Protein AF-A0A382TYA1-F1 (afdb_monomer_lite)

InterPro domains:
  IPR002474 Carbamoyl-phosphate synthase small subunit, N-terminal domain [PF00988] (1-53)
  IPR002474 Carbamoyl-phosphate synthase small subunit, N-terminal domain [SM01097] (1-54)
  IPR036480 Carbamoyl-phosphate synthase small subunit, N-terminal domain superfamily [G3DSA:3.50.30.20] (1-73)
  IPR036480 Carbamoyl-phosphate synthase small subunit, N-terminal domain superfamily [SSF52021] (1-71)

Secondary structure (DSSP, 8-state):
-B-SS--PPP--TT--S-HHHHHHHTT---B-S--HHHHHHHHHHH-S--------TT----HHHHHHHHHH---STT----

Radius of gyration: 16.15 Å; chains: 1; bounding box: 40×27×39 Å

Foldseek 3Di:
DEEEADQDDDDDPPDPDGPVVVCVVVVHDYDYNDDVVVVVVCCVVVPDAQDDDDDDPVPDDDVVVVVVVSVPPPPPVPDDPD

Organism: NCBI:txid408172

pLDDT: mean 87.52, std 8.39, range [46.94, 96.31]

Structure (mmCIF, N/CA/C/O backbone):
data_AF-A0A382TYA1-F1
#
_entry.id   AF-A0A382TYA1-F1
#
loop_
_atom_site.group_PDB
_atom_site.id
_atom_site.type_symbol
_atom_site.label_atom_id
_atom_site.label_alt_id
_atom_site.label_comp_id
_atom_site.label_asym_id
_atom_site.label_entity_id
_atom_site.label_seq_id
_atom_site.pdbx_PDB_ins_code
_atom_site.Cartn_x
_atom_site.Cartn_y
_atom_site.Cartn_z
_atom_site.occupancy
_atom_site.B_iso_or_equiv
_atom_site.auth_seq_id
_atom_site.auth_comp_id
_atom_site.auth_asym_id
_atom_site.auth_atom_id
_atom_site.pdbx_PDB_model_num
ATOM 1 N N . MET A 1 1 ? 2.675 -2.091 0.002 1.00 88.38 1 MET A N 1
ATOM 2 C CA . MET A 1 1 ? 3.476 -0.974 -0.545 1.00 88.38 1 MET A CA 1
ATOM 3 C C . MET A 1 1 ? 2.544 0.107 -1.073 1.00 88.38 1 MET A C 1
ATOM 5 O O . MET A 1 1 ? 1.495 -0.241 -1.599 1.00 88.38 1 MET A O 1
ATOM 9 N N . VAL A 1 2 ? 2.883 1.385 -0.902 1.00 92.62 2 VAL A N 1
ATOM 10 C CA . VAL A 1 2 ? 2.000 2.514 -1.238 1.00 92.62 2 VAL A CA 1
ATOM 11 C C . VAL A 1 2 ? 2.835 3.616 -1.893 1.00 92.62 2 VAL A C 1
ATOM 13 O O . VAL A 1 2 ? 3.763 4.112 -1.257 1.00 92.62 2 VAL A O 1
ATOM 16 N N . ILE A 1 3 ? 2.538 3.967 -3.146 1.00 93.94 3 ILE A N 1
ATOM 17 C CA . ILE A 1 3 ? 3.278 4.980 -3.917 1.00 93.94 3 ILE A CA 1
ATOM 18 C C . ILE A 1 3 ? 2.328 5.997 -4.557 1.00 93.94 3 ILE A C 1
ATOM 20 O O . ILE A 1 3 ? 1.148 5.719 -4.761 1.00 93.94 3 ILE A O 1
ATOM 24 N N . ARG A 1 4 ? 2.851 7.191 -4.846 1.00 92.94 4 ARG A N 1
ATOM 25 C CA . ARG A 1 4 ? 2.079 8.281 -5.455 1.00 92.94 4 ARG A CA 1
ATOM 26 C C . ARG A 1 4 ? 1.964 8.123 -6.965 1.00 92.94 4 ARG A C 1
ATOM 28 O O . ARG A 1 4 ? 0.864 8.150 -7.490 1.00 92.94 4 ARG A O 1
ATOM 35 N N . GLU A 1 5 ? 3.098 7.949 -7.628 1.00 92.88 5 GLU A N 1
ATOM 36 C CA . GLU A 1 5 ? 3.171 7.883 -9.086 1.00 92.88 5 GLU A CA 1
ATOM 37 C C . GLU A 1 5 ? 3.051 6.446 -9.591 1.00 92.88 5 GLU A C 1
ATOM 39 O O . GLU A 1 5 ? 3.315 5.487 -8.856 1.00 92.88 5 GLU A O 1
ATOM 44 N N . ASP A 1 6 ? 2.664 6.309 -10.855 1.00 89.25 6 ASP A N 1
ATOM 45 C CA . ASP A 1 6 ? 2.619 5.018 -11.527 1.00 89.25 6 ASP A CA 1
ATOM 46 C C . ASP A 1 6 ? 4.017 4.470 -11.819 1.00 89.25 6 ASP A C 1
ATOM 48 O O . ASP A 1 6 ? 5.012 5.193 -11.938 1.00 89.25 6 ASP A O 1
ATOM 52 N N . ILE A 1 7 ? 4.088 3.144 -11.920 1.00 87.44 7 ILE A N 1
ATOM 53 C CA . ILE A 1 7 ? 5.334 2.440 -12.201 1.00 87.44 7 ILE A CA 1
ATOM 54 C C . ILE A 1 7 ? 5.698 2.680 -13.666 1.00 87.44 7 ILE A C 1
ATOM 56 O O . ILE A 1 7 ? 4.992 2.252 -14.577 1.00 87.44 7 ILE A O 1
ATOM 60 N N . THR A 1 8 ? 6.821 3.355 -13.884 1.00 88.88 8 THR A N 1
ATOM 61 C CA . THR A 1 8 ? 7.385 3.601 -15.212 1.00 88.88 8 THR A CA 1
ATOM 62 C C . THR A 1 8 ? 8.415 2.537 -15.588 1.00 88.88 8 THR A C 1
ATOM 64 O O . THR A 1 8 ? 8.842 1.722 -14.764 1.00 88.88 8 THR A O 1
ATOM 67 N N . ILE A 1 9 ? 8.809 2.527 -16.863 1.00 89.06 9 ILE A N 1
ATOM 68 C CA . ILE A 1 9 ? 9.874 1.649 -17.353 1.00 89.06 9 ILE A CA 1
ATOM 69 C C . ILE A 1 9 ? 11.189 2.029 -16.667 1.00 89.06 9 ILE A C 1
ATOM 71 O O . ILE A 1 9 ? 11.535 3.203 -16.535 1.00 89.06 9 ILE A O 1
ATOM 75 N N . GLN A 1 10 ? 11.940 1.017 -16.248 1.00 88.94 10 GLN A N 1
ATOM 76 C CA . GLN A 1 10 ? 13.247 1.200 -15.643 1.00 88.94 10 GLN A CA 1
ATOM 77 C C . GLN A 1 10 ? 14.250 1.814 -16.636 1.00 88.94 10 GLN A C 1
ATOM 79 O O . GLN A 1 10 ? 14.416 1.328 -17.751 1.00 88.94 10 GLN A O 1
ATOM 84 N N . SER A 1 11 ? 14.965 2.857 -16.209 1.00 90.81 11 SER A N 1
ATOM 85 C CA . SER A 1 11 ? 15.979 3.550 -17.020 1.00 90.81 11 SER A CA 1
ATOM 86 C C . SER A 1 11 ? 17.311 3.640 -16.271 1.00 90.81 11 SER A C 1
ATOM 88 O O . SER A 1 11 ? 17.826 4.722 -15.991 1.00 90.81 11 SER A O 1
ATOM 90 N N . ASN A 1 12 ? 17.856 2.488 -15.878 1.00 93.19 12 ASN A N 1
ATOM 91 C CA . ASN A 1 12 ? 19.140 2.396 -15.185 1.00 93.19 12 ASN A CA 1
ATOM 92 C C . ASN A 1 12 ? 19.916 1.168 -15.680 1.00 93.19 12 ASN A C 1
ATOM 94 O O . ASN A 1 12 ? 19.343 0.087 -15.773 1.00 93.19 12 ASN A O 1
ATOM 98 N N . TYR A 1 13 ? 21.221 1.314 -15.938 1.00 93.06 13 TYR A N 1
ATOM 99 C CA . TYR A 1 13 ? 22.090 0.220 -16.397 1.00 93.06 13 TYR A CA 1
ATOM 100 C C . TYR A 1 13 ? 22.155 -0.966 -15.418 1.00 93.06 13 TYR A C 1
ATOM 102 O O . TYR A 1 13 ? 22.468 -2.082 -15.817 1.00 93.06 13 TYR A O 1
ATOM 110 N N . ARG A 1 14 ? 21.862 -0.733 -14.132 1.00 94.00 14 ARG A N 1
ATOM 111 C CA . ARG A 1 14 ? 21.832 -1.763 -13.080 1.00 94.00 14 ARG A CA 1
ATOM 112 C C . ARG A 1 14 ? 20.487 -2.472 -12.964 1.00 94.00 14 ARG A C 1
ATOM 114 O O . ARG A 1 14 ? 20.343 -3.336 -12.101 1.00 94.00 14 ARG A O 1
ATOM 121 N N . ALA A 1 15 ? 19.479 -2.060 -13.729 1.00 91.50 15 ALA A N 1
ATOM 122 C CA . ALA A 1 15 ? 18.145 -2.609 -13.578 1.00 91.50 15 ALA A CA 1
ATOM 123 C C . ALA A 1 15 ? 18.103 -4.047 -14.106 1.00 91.50 15 ALA A C 1
ATOM 125 O O . ALA A 1 15 ? 18.373 -4.301 -15.276 1.00 91.50 15 ALA A O 1
ATOM 126 N N . THR A 1 16 ? 17.766 -4.984 -13.225 1.00 91.06 16 THR A N 1
ATOM 127 C CA . THR A 1 16 ? 17.721 -6.418 -13.538 1.00 91.06 16 THR A CA 1
ATOM 128 C C . THR A 1 16 ? 16.328 -6.902 -13.929 1.00 91.06 16 THR A C 1
ATOM 130 O O . THR A 1 16 ? 16.213 -7.906 -14.624 1.00 91.06 16 THR A O 1
ATOM 133 N N . ASP A 1 17 ? 15.273 -6.208 -13.498 1.00 88.06 17 ASP A N 1
ATOM 134 C CA . ASP A 1 17 ? 13.879 -6.536 -13.805 1.00 88.06 17 ASP A CA 1
ATOM 135 C C . ASP A 1 17 ? 12.991 -5.287 -13.664 1.00 88.06 17 ASP A C 1
ATOM 137 O O . ASP A 1 17 ? 13.400 -4.265 -13.103 1.00 88.06 17 ASP A O 1
ATOM 141 N N . ASN A 1 18 ? 11.762 -5.376 -14.167 1.00 91.38 18 ASN A N 1
ATOM 142 C CA . ASN A 1 18 ? 10.729 -4.378 -13.942 1.00 91.38 18 ASN A CA 1
ATOM 143 C C . ASN A 1 18 ? 10.202 -4.466 -12.499 1.00 91.38 18 ASN A C 1
ATOM 145 O O . ASN A 1 18 ? 10.012 -5.548 -11.938 1.00 91.38 18 ASN A O 1
ATOM 149 N N . PHE A 1 19 ? 9.918 -3.313 -11.900 1.00 90.44 19 PHE A N 1
ATOM 150 C CA . PHE A 1 19 ? 9.435 -3.232 -10.527 1.00 90.44 19 PHE A CA 1
ATOM 151 C C . PHE A 1 19 ? 8.100 -3.965 -10.302 1.00 90.44 19 PHE A C 1
ATOM 153 O O . PHE A 1 19 ? 7.929 -4.634 -9.284 1.00 90.44 19 PHE A O 1
ATOM 160 N N . GLU A 1 20 ? 7.175 -3.921 -11.265 1.00 90.56 20 GLU A N 1
ATOM 161 C CA . GLU A 1 20 ? 5.907 -4.653 -11.200 1.00 90.56 20 GLU A CA 1
ATOM 162 C C . GLU A 1 20 ? 6.128 -6.174 -11.193 1.00 90.56 20 GLU A C 1
ATOM 164 O O . GLU A 1 20 ? 5.515 -6.896 -10.399 1.00 90.56 20 GLU A O 1
ATOM 169 N N . ASN A 1 21 ? 7.041 -6.669 -12.035 1.00 91.62 21 ASN A N 1
ATOM 170 C CA . ASN A 1 21 ? 7.406 -8.087 -12.072 1.00 91.62 21 ASN A CA 1
ATOM 171 C C . ASN A 1 21 ? 8.003 -8.536 -10.741 1.00 91.62 21 ASN A C 1
ATOM 173 O O . ASN A 1 21 ? 7.624 -9.583 -10.210 1.00 91.62 21 ASN A O 1
ATOM 177 N N . TRP A 1 22 ? 8.881 -7.716 -10.163 1.00 92.38 22 TRP A N 1
ATOM 178 C CA . TRP A 1 22 ? 9.478 -7.993 -8.865 1.00 92.38 22 TRP A CA 1
ATOM 179 C C . TRP A 1 22 ? 8.416 -8.086 -7.758 1.00 92.38 22 TRP A C 1
ATOM 181 O O . TRP A 1 22 ? 8.444 -9.027 -6.962 1.00 92.38 22 TRP A O 1
ATOM 191 N N . LEU A 1 23 ? 7.425 -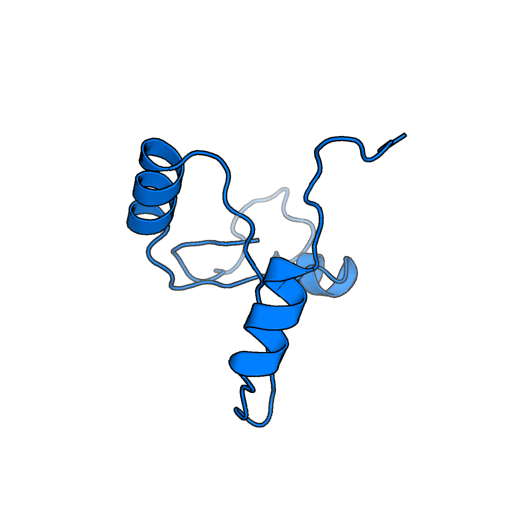7.189 -7.733 1.00 92.25 23 LEU A N 1
ATOM 192 C CA . LEU A 1 23 ? 6.318 -7.260 -6.767 1.00 92.25 23 LEU A CA 1
ATOM 193 C C . LEU A 1 23 ? 5.502 -8.546 -6.920 1.00 92.25 23 LEU A C 1
ATOM 195 O O . LEU A 1 23 ? 5.241 -9.229 -5.927 1.00 92.25 23 LEU A O 1
ATOM 199 N N . LYS A 1 24 ? 5.139 -8.907 -8.159 1.00 91.31 24 LYS A N 1
ATOM 200 C CA . LYS A 1 24 ? 4.394 -10.140 -8.459 1.00 91.31 24 LYS A CA 1
ATOM 201 C C . LYS A 1 24 ? 5.177 -11.382 -8.037 1.00 91.31 24 LYS A C 1
ATOM 203 O O . LYS A 1 24 ? 4.615 -12.263 -7.389 1.00 91.31 24 LYS A O 1
ATOM 208 N N . LYS A 1 25 ? 6.479 -11.429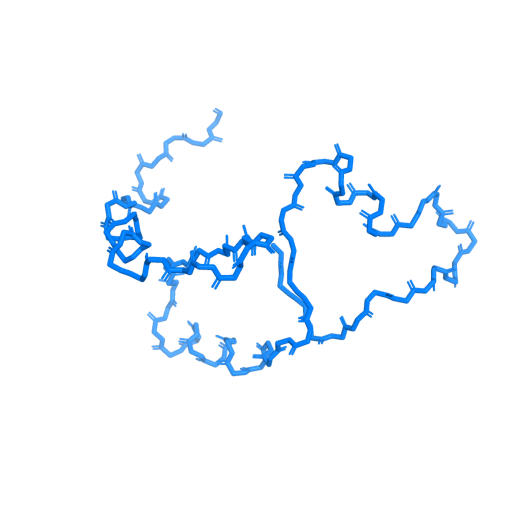 -8.338 1.00 93.62 25 LYS A N 1
ATOM 209 C CA . LYS A 1 25 ? 7.376 -12.533 -7.968 1.00 93.62 25 LYS A CA 1
ATOM 210 C C . LYS A 1 25 ? 7.461 -12.724 -6.453 1.00 93.62 25 LYS A C 1
ATOM 212 O O . LYS A 1 25 ? 7.420 -13.855 -5.980 1.00 93.62 25 LYS A O 1
ATOM 217 N N . ASN A 1 26 ? 7.517 -11.629 -5.696 1.00 93.12 26 ASN A N 1
ATOM 218 C CA . ASN A 1 26 ? 7.580 -11.655 -4.232 1.00 93.12 26 ASN A CA 1
ATOM 219 C C . ASN A 1 26 ? 6.202 -11.738 -3.552 1.00 93.12 26 ASN A C 1
ATOM 221 O O . ASN A 1 26 ? 6.124 -11.696 -2.327 1.00 93.12 26 ASN A O 1
ATOM 225 N N . LYS A 1 27 ? 5.108 -11.858 -4.322 1.00 91.50 27 LYS A N 1
ATOM 226 C CA . LYS A 1 27 ? 3.724 -11.880 -3.813 1.00 91.50 27 LYS A CA 1
ATOM 227 C C . LYS A 1 27 ? 3.392 -10.660 -2.934 1.00 91.50 27 LYS A C 1
ATOM 229 O O . LYS A 1 27 ? 2.619 -10.760 -1.982 1.00 91.50 27 LYS A O 1
ATOM 234 N N . LEU A 1 28 ? 3.969 -9.501 -3.261 1.00 91.19 28 LEU A N 1
ATOM 235 C CA . LEU A 1 28 ? 3.764 -8.250 -2.535 1.00 91.19 28 LEU A CA 1
ATOM 236 C C . LEU A 1 28 ? 2.608 -7.452 -3.136 1.00 91.19 28 LEU A C 1
ATOM 238 O O . LEU A 1 28 ? 2.530 -7.243 -4.345 1.00 91.19 28 LEU A O 1
ATOM 242 N N . VAL A 1 29 ? 1.728 -6.950 -2.268 1.00 91.50 29 VAL A N 1
ATOM 243 C CA . VAL A 1 29 ? 0.609 -6.089 -2.667 1.00 91.50 29 VAL A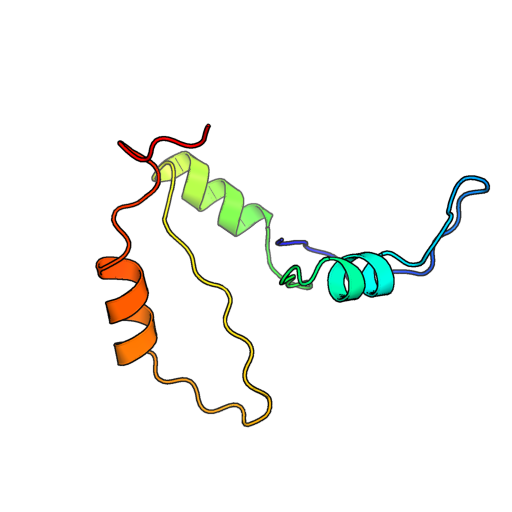 CA 1
ATOM 244 C C . VAL A 1 29 ? 1.048 -4.621 -2.665 1.00 91.50 29 VAL A C 1
ATOM 246 O O . VAL A 1 29 ? 1.585 -4.111 -1.671 1.00 91.50 29 VAL A O 1
ATOM 249 N N . GLY A 1 30 ? 0.796 -3.931 -3.778 1.00 91.25 30 GLY A N 1
ATOM 250 C CA . GLY A 1 30 ? 1.091 -2.513 -3.984 1.00 91.25 30 GLY A CA 1
ATOM 251 C C . GLY A 1 30 ? -0.118 -1.728 -4.496 1.00 91.25 30 GLY A C 1
ATOM 252 O O . GLY A 1 30 ? -0.990 -2.302 -5.144 1.00 91.25 30 GLY A O 1
ATOM 253 N N . ILE A 1 31 ? -0.160 -0.426 -4.205 1.00 92.75 31 ILE A N 1
ATOM 254 C CA . ILE A 1 31 ? -1.111 0.538 -4.780 1.00 92.75 31 ILE A CA 1
ATOM 255 C C . ILE A 1 31 ? -0.354 1.802 -5.225 1.00 92.75 31 ILE A C 1
ATOM 257 O O . ILE A 1 31 ? 0.518 2.273 -4.485 1.00 92.75 31 ILE A O 1
ATOM 261 N N . SER A 1 32 ? -0.667 2.311 -6.421 1.00 93.75 32 SER A N 1
ATOM 262 C CA . SER A 1 32 ? -0.185 3.588 -6.977 1.00 93.75 32 SER A CA 1
ATOM 263 C C . SER A 1 32 ? -1.329 4.602 -7.099 1.00 93.75 32 SER A C 1
ATOM 265 O O . SER A 1 32 ? -2.492 4.255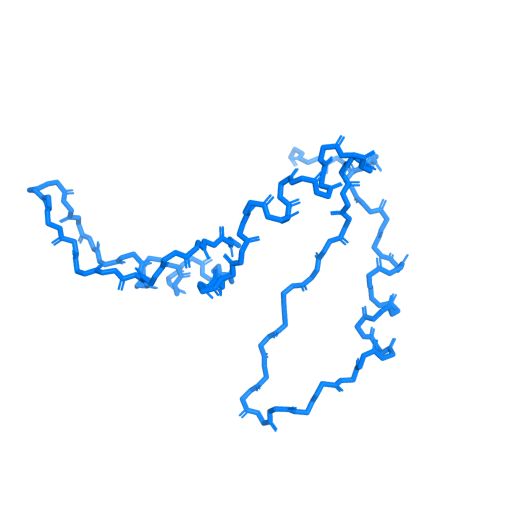 -6.879 1.00 93.75 32 SER A O 1
ATOM 267 N N . GLY A 1 33 ? -1.009 5.863 -7.404 1.00 92.25 33 GLY A N 1
ATOM 268 C CA . GLY A 1 33 ? -2.008 6.913 -7.633 1.00 92.25 33 GLY A CA 1
ATOM 269 C C . GLY A 1 33 ? -2.651 7.468 -6.362 1.00 92.25 33 GLY A C 1
ATOM 270 O O . GLY A 1 33 ? -3.680 8.137 -6.436 1.00 92.25 33 GLY A O 1
ATOM 271 N N . VAL A 1 34 ? -2.090 7.183 -5.182 1.00 91.06 34 VAL A N 1
ATOM 272 C CA . VAL A 1 34 ? -2.631 7.677 -3.909 1.00 91.06 34 VAL A CA 1
ATOM 273 C C . VAL A 1 34 ? -1.870 8.897 -3.410 1.00 91.06 34 VAL A C 1
ATOM 275 O O . VAL A 1 34 ? -0.653 9.005 -3.574 1.00 91.06 34 VAL A O 1
ATOM 278 N N . ASP A 1 35 ? -2.569 9.803 -2.725 1.00 93.69 35 ASP A N 1
ATOM 279 C CA . ASP A 1 35 ? -1.917 10.928 -2.059 1.00 93.69 35 ASP A CA 1
ATOM 280 C C . ASP A 1 35 ? -1.156 10.455 -0.809 1.00 93.69 35 ASP A C 1
ATOM 282 O O . ASP A 1 35 ? -1.639 10.474 0.327 1.00 93.69 35 ASP A O 1
ATOM 286 N N . THR A 1 36 ? 0.088 10.033 -1.022 1.00 93.62 36 THR A N 1
ATOM 287 C CA . THR A 1 36 ? 0.996 9.625 0.052 1.00 93.62 36 THR A CA 1
ATOM 288 C C . THR A 1 36 ? 1.324 10.772 1.012 1.00 93.62 36 THR A C 1
ATOM 290 O O . THR A 1 36 ? 1.693 10.513 2.160 1.00 93.62 36 THR A O 1
ATOM 293 N N . ARG A 1 37 ? 1.151 12.042 0.612 1.00 94.75 37 ARG A N 1
ATOM 294 C CA . ARG A 1 37 ? 1.369 13.197 1.495 1.00 94.75 37 ARG A CA 1
ATOM 295 C C . ARG A 1 37 ? 0.245 13.309 2.520 1.00 94.75 37 ARG A C 1
ATOM 297 O O . ARG A 1 37 ? 0.523 13.485 3.702 1.00 94.75 37 ARG A O 1
ATOM 304 N N . GLN A 1 38 ? -1.003 13.129 2.094 1.00 93.75 38 GLN A N 1
ATOM 305 C CA . GLN A 1 38 ? -2.134 13.072 3.020 1.00 93.75 38 GLN A CA 1
ATOM 306 C C . GLN A 1 38 ? -1.988 11.898 3.999 1.00 93.75 38 GLN A C 1
ATOM 308 O O . GLN A 1 38 ? -2.172 12.062 5.204 1.00 93.75 38 GLN A O 1
ATOM 313 N N . ILE A 1 39 ? -1.582 10.723 3.505 1.00 92.94 39 ILE A N 1
ATOM 314 C CA . ILE A 1 39 ? -1.353 9.544 4.355 1.00 92.94 39 ILE A CA 1
ATOM 315 C C . ILE A 1 39 ? -0.252 9.814 5.390 1.00 92.94 39 ILE A C 1
ATOM 317 O O . ILE A 1 39 ? -0.427 9.517 6.570 1.00 92.94 39 ILE A O 1
ATOM 321 N N . THR A 1 40 ? 0.873 10.400 4.977 1.00 94.44 40 THR A N 1
ATOM 322 C CA . THR A 1 40 ? 1.977 10.708 5.901 1.00 94.44 40 THR A CA 1
ATOM 323 C C . THR A 1 40 ? 1.609 11.786 6.917 1.00 94.44 40 THR A C 1
ATOM 325 O O . THR A 1 40 ? 2.045 11.695 8.063 1.00 94.44 40 THR A O 1
ATOM 328 N N . GLN A 1 41 ? 0.767 12.758 6.552 1.00 96.31 41 GLN A N 1
ATOM 329 C CA . GLN A 1 41 ? 0.212 13.719 7.507 1.00 96.31 41 GLN A CA 1
ATOM 330 C C . GLN A 1 41 ? -0.640 13.017 8.574 1.00 96.31 41 GLN A C 1
ATOM 332 O O . GLN A 1 41 ? -0.418 13.222 9.765 1.00 96.31 41 GLN A O 1
ATOM 337 N N . ILE A 1 42 ? -1.547 12.127 8.161 1.00 94.12 42 ILE A N 1
ATOM 338 C CA . ILE A 1 42 ? -2.396 11.360 9.084 1.00 94.12 42 ILE A CA 1
ATOM 339 C C . ILE A 1 42 ? -1.544 10.517 10.046 1.00 94.12 42 ILE A C 1
ATOM 341 O O . ILE A 1 42 ? -1.813 10.504 11.246 1.00 94.12 42 ILE A O 1
ATOM 345 N N . LEU A 1 43 ? -0.507 9.842 9.539 1.00 93.44 43 LEU A N 1
ATOM 346 C CA . LEU A 1 43 ? 0.411 9.047 10.365 1.00 93.44 43 LEU A CA 1
ATOM 347 C C . LEU A 1 43 ? 1.222 9.911 11.342 1.00 93.44 43 LEU A C 1
ATOM 349 O O . LEU A 1 43 ? 1.514 9.475 12.450 1.00 93.44 43 LEU A O 1
ATOM 353 N N . ARG A 1 44 ? 1.578 11.144 10.962 1.00 94.38 44 ARG A N 1
ATOM 354 C CA . ARG A 1 44 ? 2.285 12.077 11.851 1.00 94.38 44 ARG A CA 1
ATOM 355 C C . ARG A 1 44 ? 1.399 12.557 12.999 1.00 94.38 44 ARG A C 1
ATOM 357 O O . ARG A 1 44 ? 1.884 12.688 14.114 1.00 94.38 44 ARG A O 1
ATOM 364 N N . GLU A 1 45 ? 0.130 12.834 12.721 1.00 95.75 45 GLU A N 1
ATOM 365 C CA . GLU A 1 45 ? -0.814 13.359 13.714 1.00 95.75 45 GLU A CA 1
ATOM 366 C C . GLU A 1 45 ? -1.343 12.272 14.658 1.00 95.75 45 GLU A C 1
ATOM 368 O O . GLU A 1 45 ? -1.509 12.514 15.850 1.00 95.75 45 GLU A O 1
ATOM 373 N N . LYS A 1 46 ? -1.620 11.072 14.134 1.00 92.25 46 LYS A N 1
ATOM 374 C CA . LYS A 1 46 ? -2.274 9.982 14.880 1.00 92.25 46 LYS A CA 1
ATOM 375 C C . LYS A 1 46 ? -1.325 8.860 15.302 1.00 92.25 46 LYS A C 1
ATOM 377 O O . LYS A 1 46 ? -1.754 7.941 15.994 1.00 92.25 46 LYS A O 1
ATOM 382 N N . GLY A 1 47 ? -0.065 8.919 14.879 1.00 89.75 47 GLY A N 1
ATOM 383 C CA . GLY A 1 47 ? 0.896 7.837 15.052 1.00 89.75 47 GLY A CA 1
ATOM 384 C C . GLY A 1 47 ? 0.660 6.672 14.085 1.00 89.75 47 GLY A C 1
ATOM 385 O O . GLY A 1 47 ? 0.001 6.799 13.049 1.00 89.75 47 GLY A O 1
ATOM 386 N N . SER A 1 48 ? 1.226 5.515 14.423 1.00 87.31 48 SER A N 1
ATOM 387 C CA . SER A 1 48 ? 1.100 4.292 13.629 1.00 87.31 48 SER A CA 1
ATOM 388 C C . SER A 1 48 ? -0.350 3.812 13.580 1.00 87.31 48 SER A C 1
ATOM 390 O O . SER A 1 48 ? -0.972 3.561 14.609 1.00 87.31 48 SER A O 1
ATOM 392 N N . ILE A 1 49 ? -0.884 3.652 12.368 1.00 88.38 49 ILE A N 1
ATOM 393 C CA . ILE A 1 49 ? -2.254 3.187 12.136 1.00 88.38 49 ILE A CA 1
ATOM 394 C C . ILE A 1 49 ? -2.225 1.874 11.363 1.00 88.38 49 ILE A C 1
ATOM 396 O O . ILE A 1 49 ? -1.519 1.730 10.364 1.00 88.38 49 ILE A O 1
ATOM 400 N N . ASN A 1 50 ? -3.064 0.935 11.788 1.00 88.25 50 ASN A N 1
ATOM 401 C CA . ASN A 1 50 ? -3.291 -0.309 11.069 1.00 88.25 50 ASN A CA 1
ATOM 402 C C . ASN A 1 50 ? -4.089 -0.024 9.791 1.00 88.25 50 ASN A C 1
ATOM 404 O O . ASN A 1 50 ? -5.172 0.559 9.841 1.00 88.25 50 ASN A O 1
ATOM 408 N N . ALA A 1 51 ? -3.583 -0.478 8.647 1.00 88.88 51 ALA A N 1
ATOM 409 C CA . ALA A 1 51 ? -4.232 -0.317 7.350 1.00 88.88 51 ALA A CA 1
ATOM 410 C C . ALA A 1 51 ? -4.259 -1.644 6.583 1.00 88.88 51 ALA A C 1
ATOM 412 O O . ALA A 1 51 ? -3.430 -2.525 6.803 1.00 88.88 51 ALA A O 1
ATOM 413 N N . VAL A 1 52 ? -5.210 -1.783 5.658 1.00 89.69 52 VAL A N 1
ATOM 414 C CA . VAL A 1 52 ? -5.329 -2.966 4.799 1.00 89.69 52 VAL A CA 1
ATOM 415 C C . VAL A 1 52 ? -5.550 -2.548 3.351 1.00 89.69 52 VAL A C 1
ATOM 417 O O . VAL A 1 52 ? -6.382 -1.692 3.059 1.00 89.69 52 VAL A O 1
ATOM 420 N N . ILE A 1 53 ? -4.802 -3.170 2.440 1.00 90.00 53 ILE A N 1
ATOM 421 C CA . ILE A 1 53 ? -4.958 -2.993 0.994 1.00 90.00 53 ILE A CA 1
ATOM 422 C C . ILE A 1 53 ? -5.739 -4.198 0.476 1.00 90.00 53 ILE A C 1
ATOM 424 O O . ILE A 1 53 ? -5.350 -5.342 0.714 1.00 90.00 53 ILE A O 1
ATOM 428 N N . VAL A 1 54 ? -6.853 -3.953 -0.215 1.00 89.06 54 VAL A N 1
ATOM 429 C CA . VAL A 1 54 ? -7.722 -5.012 -0.741 1.00 89.06 54 VAL A CA 1
ATOM 430 C C . VAL A 1 54 ? -7.919 -4.810 -2.232 1.00 89.06 54 VAL A C 1
ATOM 432 O O . VAL A 1 54 ? -8.441 -3.787 -2.662 1.00 89.06 54 VAL A O 1
ATOM 435 N N . TYR A 1 55 ? -7.567 -5.829 -3.009 1.00 87.75 55 TYR A N 1
ATOM 436 C CA . TYR A 1 55 ? -7.865 -5.900 -4.432 1.00 87.75 55 TYR A CA 1
ATOM 437 C C . TYR A 1 55 ? -8.921 -6.979 -4.686 1.00 87.75 55 TYR A C 1
ATOM 439 O O . TYR A 1 55 ? -8.788 -8.115 -4.227 1.00 87.75 55 TYR A O 1
ATOM 447 N N . LYS A 1 56 ? -9.982 -6.631 -5.420 1.00 86.38 56 LYS A N 1
ATOM 448 C CA . LYS A 1 56 ? -11.006 -7.576 -5.880 1.00 86.38 56 LYS A CA 1
ATOM 44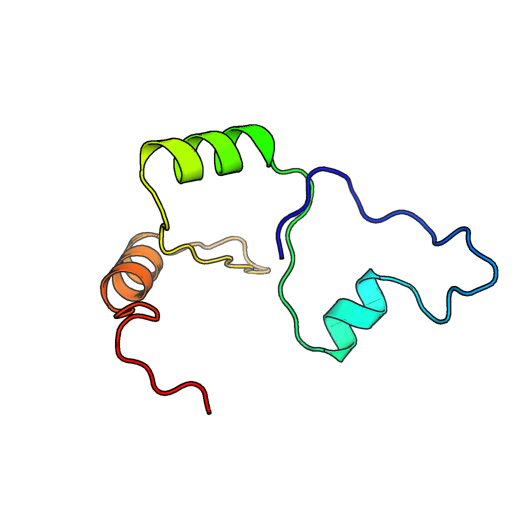9 C C . LYS A 1 56 ? -11.350 -7.307 -7.340 1.00 86.38 56 LYS A C 1
ATOM 451 O O . LYS A 1 56 ? -11.914 -6.266 -7.657 1.00 86.38 56 LYS A O 1
ATOM 456 N N . LYS A 1 57 ? -11.099 -8.294 -8.207 1.00 83.19 57 LYS A N 1
ATOM 457 C CA . LYS A 1 57 ? -11.373 -8.225 -9.656 1.00 83.19 57 LYS A CA 1
ATOM 458 C C . LYS A 1 57 ? -12.845 -7.934 -9.990 1.00 83.19 57 LYS A C 1
ATOM 460 O O . LYS A 1 57 ? -13.135 -7.368 -11.032 1.00 83.19 57 LYS A O 1
ATOM 465 N N . ASN A 1 58 ? -13.771 -8.311 -9.106 1.00 86.38 58 ASN A N 1
ATOM 466 C CA . ASN A 1 58 ? -15.212 -8.110 -9.279 1.00 86.38 58 ASN A CA 1
ATOM 467 C C . ASN A 1 58 ? -15.745 -6.787 -8.693 1.00 86.38 58 ASN A C 1
ATOM 469 O O . ASN A 1 58 ? -16.953 -6.574 -8.718 1.00 86.38 58 ASN A O 1
ATOM 473 N N . GLY A 1 59 ? -14.889 -5.946 -8.099 1.00 81.06 59 GLY A N 1
ATOM 474 C CA . GLY A 1 59 ? -15.275 -4.650 -7.523 1.00 81.06 59 GLY A CA 1
ATOM 475 C C . GLY A 1 59 ? -16.204 -4.705 -6.300 1.00 81.06 59 GLY A C 1
ATOM 476 O O . GLY A 1 59 ? -16.602 -3.663 -5.787 1.00 81.06 59 GLY A O 1
ATOM 477 N N . LYS A 1 60 ? -16.564 -5.894 -5.792 1.00 85.00 60 LYS A N 1
ATOM 478 C CA . LYS A 1 60 ? -17.495 -6.042 -4.659 1.00 85.00 60 LYS A CA 1
ATOM 479 C C . LYS A 1 60 ? -16.755 -6.037 -3.322 1.00 85.00 60 LYS A C 1
ATOM 481 O O . LYS A 1 60 ? -16.319 -7.084 -2.823 1.00 85.00 60 LYS A O 1
ATOM 486 N N . PHE A 1 61 ? -16.642 -4.864 -2.710 1.00 85.44 61 PHE A N 1
ATOM 487 C CA . PHE A 1 61 ? -16.006 -4.694 -1.403 1.00 85.44 61 PHE A CA 1
ATOM 488 C C . PHE A 1 61 ? -17.022 -4.817 -0.264 1.00 85.44 61 PHE A C 1
ATOM 490 O O . PHE A 1 61 ? -18.022 -4.108 -0.228 1.00 85.44 61 PHE A O 1
ATOM 497 N N . ASN A 1 62 ? -16.753 -5.713 0.690 1.00 86.56 62 ASN A N 1
ATOM 498 C CA . ASN A 1 62 ? -17.524 -5.792 1.929 1.00 86.56 62 ASN A CA 1
ATOM 499 C C . ASN A 1 62 ? -16.781 -5.021 3.023 1.00 86.56 62 ASN A C 1
ATOM 501 O O . ASN A 1 62 ? -15.941 -5.576 3.734 1.00 86.56 62 ASN A O 1
ATOM 505 N N . PHE A 1 63 ? -17.081 -3.731 3.150 1.00 87.00 63 PHE A N 1
ATOM 506 C CA . PHE A 1 63 ? -16.427 -2.862 4.127 1.00 87.00 63 PHE A CA 1
ATOM 507 C C . PHE A 1 63 ? -16.625 -3.331 5.575 1.00 87.00 63 PHE A C 1
ATOM 509 O O . PHE A 1 63 ? -15.716 -3.163 6.384 1.00 87.00 63 PHE A O 1
ATOM 516 N N . LYS A 1 64 ? -17.753 -3.982 5.907 1.00 88.56 64 LYS A N 1
ATOM 517 C CA . LYS A 1 64 ? -17.992 -4.516 7.261 1.00 88.56 64 LYS A CA 1
ATOM 518 C C . LYS A 1 64 ? -17.001 -5.624 7.611 1.00 88.56 64 LYS A C 1
ATOM 520 O O . LYS A 1 64 ? -16.422 -5.612 8.694 1.00 88.56 64 LYS A O 1
ATOM 525 N N . GLU A 1 65 ? -16.773 -6.559 6.692 1.00 87.12 65 GLU A N 1
ATOM 526 C CA . GLU A 1 65 ? -15.785 -7.628 6.885 1.00 87.12 65 GLU A CA 1
ATOM 527 C C . GLU A 1 65 ? -14.360 -7.083 6.958 1.00 87.12 65 GLU A C 1
ATOM 529 O O . GLU A 1 65 ? -13.581 -7.512 7.808 1.00 87.12 65 GLU A O 1
ATOM 534 N N . ILE A 1 66 ? -14.022 -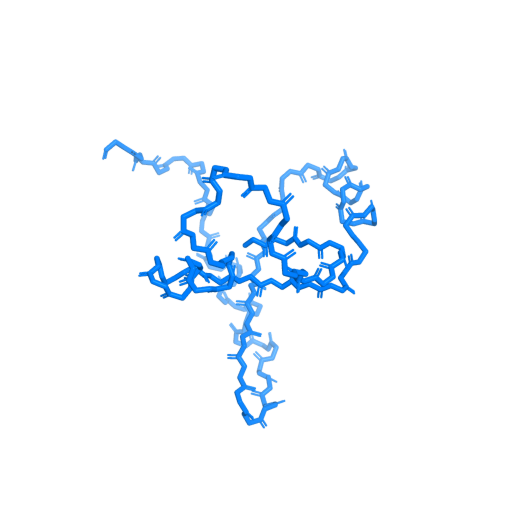6.125 6.093 1.00 87.50 66 ILE A N 1
ATOM 535 C CA . ILE A 1 66 ? -12.695 -5.500 6.064 1.00 87.50 66 ILE A CA 1
ATOM 536 C C . ILE A 1 66 ? -12.431 -4.763 7.381 1.00 87.50 66 ILE A C 1
ATOM 538 O O . ILE A 1 66 ? -11.392 -4.975 8.003 1.00 87.50 66 ILE A O 1
ATOM 542 N N . ALA A 1 67 ? -13.394 -3.973 7.861 1.00 86.00 67 ALA A N 1
ATOM 543 C CA . ALA A 1 67 ? -13.295 -3.283 9.143 1.00 86.00 67 ALA A CA 1
ATOM 544 C C . ALA A 1 67 ? -13.178 -4.266 10.317 1.00 86.00 67 ALA A C 1
ATOM 546 O O . ALA A 1 67 ? -12.408 -4.025 11.244 1.00 86.00 67 ALA A O 1
ATOM 547 N N . LYS A 1 68 ? -13.892 -5.401 10.272 1.00 87.94 68 LYS A N 1
ATOM 548 C CA . LYS A 1 68 ? -13.769 -6.459 11.284 1.00 87.94 68 LYS A CA 1
ATOM 549 C C . LYS A 1 68 ? -12.368 -7.075 11.287 1.00 87.94 68 LYS A C 1
ATOM 551 O O . LYS A 1 68 ? -11.789 -7.237 12.354 1.00 87.94 68 LYS A O 1
ATOM 556 N N . LYS A 1 69 ? -11.800 -7.370 10.112 1.00 85.31 69 LYS A N 1
ATOM 557 C CA . LYS A 1 69 ? -10.418 -7.869 9.991 1.00 85.31 69 LYS A CA 1
ATOM 558 C C . LYS A 1 69 ? -9.404 -6.869 10.538 1.00 85.31 69 LYS A C 1
ATOM 560 O O . LYS A 1 69 ? -8.510 -7.271 11.270 1.00 85.31 69 LYS A O 1
ATOM 565 N N . LEU A 1 70 ? -9.581 -5.586 10.225 1.00 85.62 70 LEU A N 1
ATOM 566 C CA . LEU A 1 70 ? -8.696 -4.523 10.695 1.00 85.62 70 LEU A CA 1
ATOM 567 C C . LEU A 1 70 ? -8.741 -4.376 12.222 1.00 85.62 70 LEU A C 1
ATOM 569 O O . LEU A 1 70 ? -7.696 -4.298 12.853 1.00 85.62 70 LEU A O 1
ATOM 573 N N . LYS A 1 71 ? -9.943 -4.401 12.816 1.00 83.31 71 LYS A N 1
ATOM 574 C CA . LYS A 1 71 ? -10.130 -4.352 14.277 1.00 83.31 71 LYS A CA 1
ATOM 575 C C . LYS A 1 71 ? -9.590 -5.590 14.991 1.00 83.31 71 LYS A C 1
ATOM 577 O O . LYS A 1 71 ? -9.129 -5.484 16.118 1.00 83.31 71 LYS A O 1
ATOM 582 N N . ASN A 1 72 ? -9.672 -6.756 14.354 1.00 84.25 72 ASN A N 1
ATOM 583 C CA . ASN A 1 72 ? -9.197 -8.009 14.934 1.00 84.25 72 ASN A CA 1
ATOM 584 C C . ASN A 1 72 ? -7.673 -8.171 14.856 1.00 84.25 72 ASN A C 1
ATOM 586 O O . ASN A 1 72 ? -7.128 -9.043 15.534 1.00 84.25 72 ASN A O 1
ATOM 590 N N . TRP A 1 73 ? -6.982 -7.388 14.025 1.00 81.38 73 TRP A N 1
ATOM 591 C CA . TRP A 1 73 ? -5.529 -7.445 13.954 1.00 81.38 73 TRP A CA 1
ATOM 592 C C . TRP A 1 73 ? -4.929 -6.746 15.175 1.00 81.38 73 TRP A C 1
ATOM 594 O O . TRP A 1 73 ? -5.092 -5.541 15.353 1.00 81.38 73 TRP A O 1
ATOM 604 N N . LYS A 1 74 ? -4.235 -7.518 16.017 1.00 71.00 74 LYS A N 1
ATOM 605 C CA . LYS A 1 74 ? -3.663 -7.058 17.294 1.00 71.00 74 LYS A CA 1
ATOM 606 C C . LYS A 1 74 ? -2.440 -6.140 17.142 1.00 71.00 74 LYS A C 1
ATOM 608 O O . LYS A 1 74 ? -1.879 -5.722 18.144 1.00 71.00 74 LYS A O 1
ATOM 613 N N . GLY A 1 75 ? -2.068 -5.783 15.912 1.00 75.44 75 GLY A N 1
ATOM 614 C CA . GLY A 1 75 ? -0.897 -4.961 15.628 1.00 75.44 75 GLY A CA 1
ATOM 615 C C . GLY A 1 75 ? 0.408 -5.754 15.683 1.00 75.44 75 GLY A C 1
ATOM 616 O O . GLY A 1 75 ? 0.406 -6.981 15.615 1.00 75.44 75 GLY A O 1
ATOM 617 N N . ILE A 1 76 ? 1.515 -5.016 15.756 1.00 75.88 76 ILE A N 1
ATOM 618 C CA . ILE A 1 76 ? 2.887 -5.543 15.854 1.00 75.88 76 ILE A CA 1
ATOM 619 C C . ILE A 1 76 ? 3.368 -5.580 17.316 1.00 75.88 76 ILE A C 1
ATOM 621 O O . ILE A 1 76 ? 4.302 -6.307 17.646 1.00 75.88 76 ILE A O 1
ATOM 625 N N . GLU A 1 77 ? 2.729 -4.822 18.210 1.00 65.50 77 GLU A N 1
ATOM 626 C CA . GLU A 1 77 ? 3.090 -4.773 19.627 1.00 65.50 77 GLU A CA 1
ATOM 627 C C . GLU A 1 77 ? 2.876 -6.142 20.291 1.00 65.50 77 GLU A C 1
ATOM 629 O O . GLU A 1 77 ? 1.757 -6.648 20.370 1.00 65.50 77 GLU A O 1
ATOM 634 N N . GLY A 1 78 ? 3.970 -6.754 20.754 1.00 63.47 78 GLY A N 1
ATOM 635 C CA . GLY A 1 78 ? 3.957 -8.071 21.397 1.00 63.47 78 GLY A CA 1
ATOM 636 C C . GLY A 1 78 ? 4.026 -9.267 20.441 1.00 63.47 78 GLY A C 1
ATOM 637 O O . GLY A 1 78 ? 3.934 -10.403 20.904 1.00 63.47 78 GLY A O 1
ATOM 638 N N . CYS A 1 79 ? 4.200 -9.049 19.133 1.00 69.38 79 CYS A N 1
ATOM 639 C CA . CYS A 1 79 ? 4.576 -10.120 18.213 1.00 69.38 79 CYS A CA 1
ATOM 640 C C . CYS A 1 79 ? 6.091 -10.335 18.263 1.00 69.38 79 CYS A C 1
ATOM 642 O O . CYS A 1 79 ? 6.854 -9.409 17.990 1.00 69.38 79 CYS A O 1
ATOM 644 N N . ASP A 1 80 ? 6.517 -11.558 18.579 1.00 62.84 80 ASP A N 1
ATOM 645 C CA . ASP A 1 80 ? 7.891 -11.978 18.319 1.00 62.84 80 ASP A CA 1
ATOM 646 C C . ASP A 1 80 ? 8.068 -12.118 16.800 1.00 62.84 80 ASP A C 1
ATOM 648 O O . ASP A 1 80 ? 7.294 -12.812 16.135 1.00 62.84 80 ASP A O 1
ATOM 652 N N . LEU A 1 81 ? 9.008 -11.352 16.252 1.00 72.00 81 LEU A N 1
ATOM 653 C CA . LEU A 1 81 ? 9.267 -11.220 14.814 1.00 72.00 81 LEU A CA 1
ATOM 654 C C . LEU A 1 81 ? 10.609 -11.854 14.414 1.00 72.00 81 LEU A C 1
ATOM 656 O O . LEU A 1 81 ? 11.129 -11.528 13.344 1.00 72.00 81 LEU A O 1
ATOM 660 N N . THR A 1 82 ? 11.184 -12.689 15.285 1.00 46.94 82 THR A N 1
ATOM 661 C CA . THR A 1 82 ? 12.447 -13.393 15.030 1.00 46.94 82 THR A CA 1
ATOM 662 C C . THR A 1 82 ? 12.286 -14.669 14.212 1.00 46.94 82 THR A C 1
ATOM 664 O O . THR A 1 82 ? 11.206 -15.303 14.255 1.00 46.94 82 THR A O 1
#

Sequence (82 aa):
MVIREDITIQSNYRATDNFENWLKKNKLVGISGVDTRQITQILREKGSINAVIVYKKNGKFNFKEIAKKLKNWKGIEGCDLT